Protein AF-A0A821VT35-F1 (afdb_monomer_lite)

Sequence (148 aa):
LKSSPSECWKAWSRCTPGTSWGTGWLWQSCQDRCNCQQAETGKCESVPNTCPEVFEGSTIQQCHCYGTHGLPYNPINGEGVFTVNTFLCGPQARGRVRLSSKDPTSKLIIDPAYLDNDLDVAVLTESCRLCHEIIMKGRGTKDIIVGA

Structure (mmCIF, N/CA/C/O backbone):
data_AF-A0A821VT35-F1
#
_entry.id   AF-A0A821VT35-F1
#
loop_
_atom_site.group_PDB
_atom_site.id
_atom_site.type_symbol
_atom_site.label_atom_id
_atom_site.label_alt_id
_atom_site.label_comp_id
_atom_site.label_asym_id
_atom_site.label_entity_id
_atom_site.label_seq_id
_atom_site.pdbx_PDB_ins_code
_atom_site.Cartn_x
_atom_site.Cartn_y
_atom_site.Cartn_z
_atom_site.occupancy
_atom_site.B_iso_or_equiv
_atom_site.auth_seq_id
_atom_site.auth_comp_id
_atom_site.auth_asym_id
_atom_site.auth_atom_id
_atom_site.pdbx_PDB_model_num
ATOM 1 N N . LEU A 1 1 ? 38.597 -5.364 -8.269 1.00 45.03 1 LEU A N 1
ATOM 2 C CA . LEU A 1 1 ? 38.964 -4.111 -8.971 1.00 45.03 1 LEU A CA 1
ATOM 3 C C . LEU A 1 1 ? 39.787 -3.278 -7.994 1.00 45.03 1 LEU A C 1
ATOM 5 O O . LEU A 1 1 ? 39.269 -2.976 -6.929 1.00 45.03 1 LEU A O 1
ATOM 9 N N . LYS A 1 2 ? 41.074 -3.023 -8.264 1.00 51.41 2 LYS A N 1
ATOM 10 C CA . LYS A 1 2 ? 41.933 -2.242 -7.353 1.00 51.41 2 LYS A CA 1
ATOM 11 C C . LYS A 1 2 ? 41.548 -0.762 -7.466 1.00 51.41 2 LYS A C 1
ATOM 13 O O . LYS A 1 2 ? 41.519 -0.230 -8.572 1.00 51.41 2 LYS A O 1
ATOM 18 N N . SER A 1 3 ? 41.210 -0.124 -6.349 1.00 55.19 3 SER A N 1
ATOM 19 C CA . SER A 1 3 ? 40.945 1.318 -6.286 1.00 55.19 3 SER A CA 1
ATOM 20 C C . SER A 1 3 ? 42.224 2.100 -6.592 1.00 55.19 3 SER A C 1
ATOM 22 O O . SER A 1 3 ? 43.310 1.682 -6.184 1.00 55.19 3 SER A O 1
ATOM 24 N N . SER A 1 4 ? 42.120 3.238 -7.285 1.00 60.69 4 SER A N 1
ATOM 25 C CA . SER A 1 4 ? 43.284 4.100 -7.512 1.00 60.69 4 SER A CA 1
ATOM 26 C C . SER A 1 4 ? 43.854 4.602 -6.171 1.00 60.69 4 SER A C 1
ATOM 28 O O . SER A 1 4 ? 43.101 4.758 -5.201 1.00 60.69 4 SER A O 1
ATOM 30 N N . PRO A 1 5 ? 45.165 4.897 -6.088 1.00 62.28 5 PRO A N 1
ATOM 31 C CA . PRO A 1 5 ? 45.771 5.428 -4.867 1.00 62.28 5 PRO A CA 1
ATOM 32 C C . PRO A 1 5 ? 45.068 6.692 -4.349 1.00 62.28 5 PRO A C 1
ATOM 34 O O . PRO A 1 5 ? 44.897 6.858 -3.146 1.00 62.28 5 PRO A O 1
ATOM 37 N N . SER A 1 6 ? 44.593 7.563 -5.243 1.00 63.78 6 SER A N 1
ATOM 38 C CA . SER A 1 6 ? 43.891 8.795 -4.868 1.00 63.78 6 SER A CA 1
ATOM 39 C C . SER A 1 6 ? 42.506 8.549 -4.260 1.00 63.78 6 SER A C 1
ATOM 41 O O . SER A 1 6 ? 42.128 9.251 -3.324 1.00 63.78 6 SER A O 1
ATOM 43 N N . GLU A 1 7 ? 41.757 7.555 -4.739 1.00 65.81 7 GLU A N 1
ATOM 44 C CA . GLU A 1 7 ? 40.443 7.202 -4.182 1.00 65.81 7 GLU A CA 1
ATOM 45 C C . GLU A 1 7 ? 40.570 6.504 -2.819 1.00 65.81 7 GLU A C 1
ATOM 47 O O . GLU A 1 7 ? 39.783 6.776 -1.911 1.00 65.81 7 GLU A O 1
ATOM 52 N N . CYS A 1 8 ? 41.624 5.703 -2.633 1.00 65.06 8 CYS A N 1
ATOM 53 C CA . CYS A 1 8 ? 41.973 5.105 -1.343 1.00 65.06 8 CYS A CA 1
ATOM 54 C C . CYS A 1 8 ? 42.160 6.163 -0.238 1.00 65.06 8 CYS A C 1
ATOM 56 O O . CYS A 1 8 ? 41.518 6.109 0.815 1.00 65.06 8 CYS A O 1
ATOM 58 N N . TRP A 1 9 ? 42.998 7.174 -0.492 1.00 63.44 9 TRP A N 1
ATOM 59 C CA . TRP A 1 9 ? 43.303 8.218 0.494 1.00 63.44 9 TRP A CA 1
ATOM 60 C C . TRP A 1 9 ? 42.106 9.137 0.789 1.00 63.44 9 TRP A C 1
ATOM 62 O O . TRP A 1 9 ? 41.959 9.629 1.913 1.00 63.44 9 TRP A O 1
ATOM 72 N N . LYS A 1 10 ? 41.200 9.334 -0.179 1.00 65.00 10 LYS A N 1
ATOM 73 C CA . LYS A 1 10 ? 39.936 10.064 0.030 1.00 65.00 10 LYS A CA 1
ATOM 74 C C . LYS A 1 10 ? 38.957 9.304 0.927 1.00 65.00 10 LYS A C 1
ATOM 76 O O . LYS A 1 10 ? 38.253 9.941 1.704 1.00 65.00 10 LYS A O 1
ATOM 81 N N . ALA A 1 11 ? 38.885 7.977 0.823 1.00 63.91 11 ALA A N 1
ATOM 82 C CA . ALA A 1 11 ? 38.015 7.161 1.672 1.00 63.91 11 ALA A CA 1
ATOM 83 C C . ALA A 1 11 ? 38.497 7.170 3.132 1.00 63.91 11 ALA A C 1
ATOM 85 O O . ALA A 1 11 ? 37.727 7.494 4.036 1.00 63.91 11 ALA A O 1
ATOM 86 N N . TRP A 1 12 ? 39.794 6.920 3.330 1.00 64.56 12 TRP A N 1
ATOM 87 C CA . TRP A 1 12 ? 40.415 6.834 4.651 1.00 64.56 12 TRP A CA 1
ATOM 88 C C . TRP A 1 12 ? 40.365 8.157 5.427 1.00 64.56 12 TRP A C 1
ATOM 90 O O . TRP A 1 12 ? 39.978 8.178 6.599 1.00 64.56 12 TRP A O 1
ATOM 100 N N . SER A 1 13 ? 40.688 9.274 4.764 1.00 64.38 13 SER A N 1
ATOM 101 C CA . SER A 1 13 ? 40.753 10.587 5.416 1.00 64.38 13 SER A CA 1
ATOM 102 C C . SER A 1 13 ? 39.409 11.060 5.973 1.00 64.38 13 SER A C 1
ATOM 104 O O . SER A 1 13 ? 39.393 11.736 6.989 1.00 64.38 13 SER A O 1
ATOM 106 N N . ARG A 1 14 ? 38.267 10.696 5.374 1.00 72.62 14 ARG A N 1
ATOM 107 C CA . ARG A 1 14 ? 36.929 11.198 5.766 1.00 72.62 14 ARG A CA 1
ATOM 108 C C . ARG A 1 14 ? 36.327 10.501 6.990 1.00 72.62 14 ARG A C 1
ATOM 110 O O . ARG A 1 14 ? 35.441 11.062 7.632 1.00 72.62 14 ARG A O 1
ATOM 117 N N . CYS A 1 15 ? 36.804 9.298 7.301 1.00 75.62 15 CYS A N 1
ATOM 118 C CA . CYS A 1 15 ? 36.299 8.457 8.389 1.00 75.62 15 CYS A CA 1
ATOM 119 C C . CYS A 1 15 ? 37.219 8.407 9.614 1.00 75.62 15 CYS A C 1
ATOM 121 O O . CYS A 1 15 ? 36.801 7.950 10.672 1.00 75.62 15 CYS A O 1
ATOM 123 N N . THR A 1 16 ? 38.452 8.911 9.504 1.00 71.00 16 THR A N 1
ATOM 124 C CA . THR A 1 16 ? 39.406 8.981 10.619 1.00 71.00 16 THR A CA 1
ATOM 125 C C . THR A 1 16 ? 39.658 10.442 11.018 1.00 71.00 16 THR A C 1
ATOM 127 O O . THR A 1 16 ? 40.476 11.123 10.395 1.00 71.00 16 THR A O 1
ATOM 130 N N . PRO A 1 17 ? 38.998 10.958 12.077 1.00 61.72 17 PRO A N 1
ATOM 131 C CA . PRO A 1 17 ? 39.085 12.372 12.469 1.00 61.72 17 PRO A CA 1
ATOM 132 C C . PRO A 1 17 ? 40.512 12.848 12.770 1.00 61.72 17 PRO A C 1
ATOM 134 O O . PRO A 1 17 ? 40.831 14.017 12.576 1.00 61.72 17 PRO A O 1
ATOM 137 N N . GLY A 1 18 ? 41.399 11.935 13.178 1.00 62.34 18 GLY A N 1
ATOM 138 C CA . GLY A 1 18 ? 42.823 12.189 13.419 1.00 62.34 18 GLY A CA 1
ATOM 139 C C . GLY A 1 18 ? 43.653 12.498 12.168 1.00 62.34 18 GLY A C 1
ATOM 140 O O . GLY A 1 18 ? 44.852 12.696 12.291 1.00 62.34 18 GLY A O 1
ATOM 141 N N . THR A 1 19 ? 43.049 12.545 10.977 1.00 60.47 19 THR A N 1
ATOM 142 C CA . THR A 1 19 ? 43.691 12.963 9.714 1.00 60.47 19 THR A CA 1
ATOM 143 C C . THR A 1 19 ? 43.237 14.355 9.252 1.00 60.47 19 THR A C 1
ATOM 145 O O . THR A 1 19 ? 43.796 14.919 8.308 1.00 60.47 19 THR A O 1
ATOM 148 N N . SER A 1 20 ? 42.265 14.951 9.957 1.00 56.56 20 SER A N 1
ATOM 149 C CA . SER A 1 20 ? 41.736 16.295 9.681 1.00 56.56 20 SER A CA 1
ATOM 150 C C . SER A 1 20 ? 42.797 17.399 9.800 1.00 56.56 20 SER A C 1
ATOM 152 O O . SER A 1 20 ? 42.749 18.388 9.069 1.00 56.56 20 SER A O 1
ATOM 154 N N . TRP A 1 21 ? 43.816 17.211 10.648 1.00 53.75 21 TRP A N 1
ATOM 155 C CA . TRP A 1 21 ? 44.892 18.190 10.855 1.00 53.75 21 TRP A CA 1
ATOM 156 C C . TRP A 1 21 ? 45.752 18.434 9.604 1.00 53.75 21 TRP A C 1
ATOM 158 O O . TRP A 1 21 ? 46.268 19.533 9.435 1.00 53.75 21 TRP A O 1
ATOM 168 N N . GLY A 1 22 ? 45.881 17.446 8.707 1.00 53.97 22 GLY A N 1
ATOM 169 C CA . GLY A 1 22 ? 46.673 17.558 7.473 1.00 53.97 22 GLY A CA 1
ATOM 170 C C . GLY A 1 22 ? 45.928 18.198 6.296 1.00 53.97 22 GLY A C 1
ATOM 171 O O . GLY A 1 22 ? 46.520 18.442 5.250 1.00 53.97 22 GLY A O 1
ATOM 172 N N . THR A 1 23 ? 44.624 18.451 6.443 1.00 54.06 23 THR A N 1
ATOM 173 C CA . THR A 1 23 ? 43.738 18.927 5.361 1.00 54.06 23 THR A CA 1
ATOM 174 C C . THR A 1 23 ? 42.924 20.172 5.735 1.00 54.06 23 THR A C 1
ATOM 176 O O . THR A 1 23 ? 42.316 20.788 4.859 1.00 54.06 23 THR A O 1
ATOM 179 N N . GLY A 1 24 ? 42.973 20.605 7.002 1.00 58.28 24 GLY A N 1
ATOM 180 C CA . GLY A 1 24 ? 42.457 21.895 7.466 1.00 58.28 24 GLY A CA 1
ATOM 181 C C . GLY A 1 24 ? 40.964 22.109 7.185 1.00 58.28 24 GLY A C 1
ATOM 182 O O . GLY A 1 24 ? 40.179 21.166 7.144 1.00 58.28 24 GLY A O 1
ATOM 183 N N . TRP A 1 25 ? 40.575 23.367 6.952 1.00 54.91 25 TRP A N 1
ATOM 184 C CA . TRP A 1 25 ? 39.203 23.791 6.613 1.00 54.91 25 TRP A CA 1
ATOM 185 C C . TRP A 1 25 ? 38.645 23.166 5.319 1.00 54.91 25 TRP A C 1
ATOM 187 O O . TRP A 1 25 ? 37.454 23.276 5.042 1.00 54.91 25 TRP A O 1
ATOM 197 N N . LEU A 1 26 ? 39.493 22.500 4.527 1.00 58.03 26 LEU A N 1
ATOM 198 C CA . LEU A 1 26 ? 39.117 21.771 3.316 1.00 58.03 26 LEU A CA 1
ATOM 199 C C . LEU A 1 26 ? 38.574 20.359 3.622 1.00 58.03 26 LEU A C 1
ATOM 201 O O . LEU A 1 26 ? 38.191 19.617 2.709 1.00 58.03 26 LEU A O 1
ATOM 205 N N . TRP A 1 27 ? 38.586 19.942 4.893 1.00 70.06 27 TRP A N 1
ATOM 206 C CA . TRP A 1 27 ? 38.123 18.627 5.306 1.00 70.06 27 TRP A CA 1
ATOM 207 C C . TRP A 1 27 ? 36.615 18.617 5.616 1.00 70.06 27 TRP A C 1
ATOM 209 O O . TRP A 1 27 ? 36.162 19.259 6.553 1.00 70.06 27 T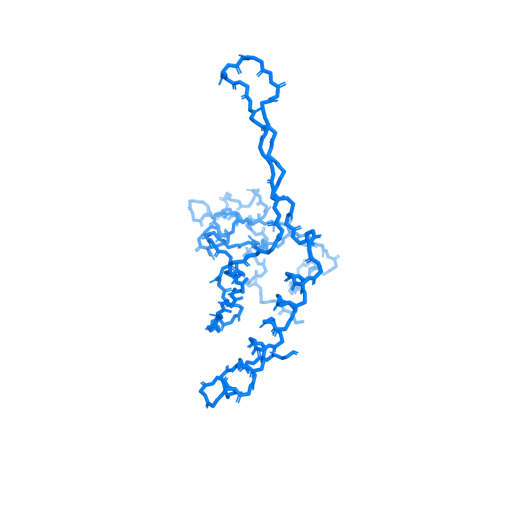RP A O 1
ATOM 219 N N . GLN A 1 28 ? 35.839 17.851 4.845 1.00 73.62 28 GLN A N 1
ATOM 220 C CA . GLN A 1 28 ? 34.435 17.511 5.114 1.00 73.62 28 GLN A CA 1
ATOM 221 C C . GLN A 1 28 ? 34.341 16.182 5.878 1.00 73.62 28 GLN A C 1
ATOM 223 O O . GLN A 1 28 ? 35.119 15.266 5.583 1.00 73.62 28 GLN A O 1
ATOM 228 N N . SER A 1 29 ? 33.385 16.046 6.803 1.00 82.75 29 SER A N 1
ATOM 229 C CA . SER A 1 29 ? 33.087 14.753 7.435 1.00 82.75 29 SER A CA 1
ATOM 230 C C . SER A 1 29 ? 32.387 13.797 6.460 1.00 82.75 29 SER A C 1
ATOM 232 O O . SER A 1 29 ? 31.894 14.212 5.407 1.00 82.75 29 SER A O 1
ATOM 234 N N . CYS A 1 30 ? 32.333 12.501 6.790 1.00 84.00 30 CYS A N 1
ATOM 235 C CA . CYS A 1 30 ? 31.551 11.537 6.008 1.00 84.00 30 CYS A CA 1
ATOM 236 C C . CYS A 1 30 ? 30.078 11.973 5.884 1.00 84.00 30 CYS A C 1
ATOM 238 O O . CYS A 1 30 ? 29.533 11.968 4.783 1.00 84.00 30 CYS A O 1
ATOM 240 N N . GLN A 1 31 ? 29.474 12.446 6.978 1.00 84.06 31 GLN A N 1
ATOM 241 C CA . GLN A 1 31 ? 28.101 12.949 6.971 1.00 84.06 31 GLN A CA 1
ATOM 242 C C . GLN A 1 31 ? 27.961 14.210 6.107 1.00 84.06 31 GLN A C 1
ATOM 244 O O . GLN A 1 31 ? 27.043 14.273 5.301 1.00 84.06 31 GLN A O 1
ATOM 249 N N . ASP A 1 32 ? 28.879 15.177 6.199 1.00 81.25 32 ASP A N 1
ATOM 250 C CA . ASP A 1 32 ? 28.796 16.415 5.403 1.00 81.25 32 ASP A CA 1
ATOM 251 C C . ASP A 1 32 ? 28.926 16.144 3.904 1.00 81.25 32 ASP A C 1
ATOM 253 O O . ASP A 1 32 ? 28.184 16.702 3.098 1.00 81.25 32 ASP A O 1
ATOM 257 N N . ARG A 1 33 ? 29.825 15.229 3.521 1.00 82.38 33 ARG A N 1
ATOM 258 C CA . ARG A 1 33 ? 29.948 14.775 2.133 1.00 82.38 33 ARG A CA 1
ATOM 259 C C . ARG A 1 33 ? 28.649 14.133 1.654 1.00 82.38 33 ARG A C 1
ATOM 261 O O . ARG A 1 33 ? 28.216 14.420 0.541 1.00 82.38 33 ARG A O 1
ATOM 268 N N . CYS A 1 34 ? 28.048 13.264 2.464 1.00 84.12 34 CYS A N 1
ATOM 269 C CA . CYS A 1 34 ? 26.794 12.605 2.112 1.00 84.12 34 CYS A CA 1
ATOM 270 C C . CYS A 1 34 ? 25.634 13.605 2.028 1.00 84.12 34 CYS A C 1
ATOM 272 O O . CYS A 1 34 ? 24.882 13.556 1.060 1.00 84.12 34 CYS A O 1
ATOM 274 N N . ASN A 1 35 ? 25.578 14.595 2.922 1.00 80.88 35 ASN A N 1
ATOM 275 C CA . ASN A 1 35 ? 24.630 15.706 2.842 1.00 80.88 35 ASN A CA 1
ATOM 276 C C . ASN A 1 35 ? 24.796 16.487 1.523 1.00 80.88 35 ASN A C 1
ATOM 278 O O . ASN A 1 35 ? 23.812 16.761 0.837 1.00 80.88 35 ASN A O 1
ATOM 282 N N . CYS A 1 36 ? 26.034 16.798 1.110 1.00 78.62 36 CYS A N 1
ATOM 283 C CA . CYS A 1 36 ? 26.311 17.427 -0.189 1.00 78.62 36 CYS A CA 1
ATOM 284 C C . CYS A 1 36 ? 25.917 16.543 -1.384 1.00 78.62 36 CYS A C 1
ATOM 286 O O . CYS A 1 36 ? 25.563 17.063 -2.439 1.00 78.62 36 CYS A O 1
ATOM 288 N N . GLN A 1 37 ? 25.973 15.220 -1.227 1.00 74.94 37 GLN A N 1
ATOM 289 C CA . GLN A 1 37 ? 25.531 14.237 -2.221 1.00 74.94 37 GLN A CA 1
ATOM 290 C C . GLN A 1 37 ? 24.031 13.914 -2.125 1.00 74.94 37 GLN A C 1
ATOM 292 O O . GLN A 1 37 ? 23.579 12.973 -2.768 1.00 74.94 37 GLN A O 1
ATOM 297 N N . GLN A 1 38 ? 23.262 14.695 -1.356 1.00 74.44 38 GLN A N 1
ATOM 298 C CA . GLN A 1 38 ? 21.818 14.524 -1.157 1.00 74.44 38 GLN A CA 1
ATOM 299 C C . GLN A 1 38 ? 21.421 13.198 -0.488 1.00 74.44 38 GLN A C 1
ATOM 301 O O . GLN A 1 38 ? 20.268 12.775 -0.579 1.00 74.44 38 GLN A O 1
ATOM 306 N N . ALA A 1 39 ? 22.347 12.556 0.218 1.00 78.62 39 ALA A N 1
ATOM 307 C CA . ALA A 1 39 ? 22.068 11.384 1.032 1.00 78.62 39 ALA A CA 1
ATOM 308 C C . ALA A 1 39 ? 21.735 11.769 2.480 1.00 78.62 39 ALA A C 1
ATOM 310 O O . ALA A 1 39 ? 22.254 12.760 2.989 1.00 78.62 39 ALA A O 1
ATOM 311 N N . GLU A 1 40 ? 20.881 10.985 3.144 1.00 75.62 40 GLU A N 1
ATOM 312 C CA . GLU A 1 40 ? 20.398 11.270 4.510 1.00 75.62 40 GLU A CA 1
ATOM 313 C C . GLU A 1 40 ? 21.459 11.031 5.580 1.00 75.62 40 GLU A C 1
ATOM 315 O O . GLU A 1 40 ? 21.539 11.741 6.585 1.00 75.62 40 GLU A O 1
ATOM 320 N N . THR A 1 41 ? 22.280 10.002 5.396 1.00 81.94 41 THR A N 1
ATOM 321 C CA . THR A 1 41 ? 23.312 9.656 6.364 1.00 81.94 41 THR A CA 1
ATOM 322 C C . THR A 1 41 ? 24.557 9.094 5.706 1.00 81.94 41 THR A C 1
ATOM 324 O O . THR A 1 41 ? 24.489 8.355 4.730 1.00 81.94 41 THR A O 1
ATOM 327 N N . GLY A 1 42 ? 25.719 9.461 6.237 1.00 85.56 42 GLY A N 1
ATOM 328 C CA . GLY A 1 42 ? 27.000 8.867 5.890 1.00 85.56 42 GLY A CA 1
ATOM 329 C C . GLY A 1 42 ? 27.496 7.985 7.022 1.00 85.56 42 GLY A C 1
ATOM 330 O O . GLY A 1 42 ? 27.692 8.469 8.136 1.00 85.56 42 GLY A O 1
ATOM 331 N N . LYS A 1 43 ? 27.752 6.705 6.741 1.00 87.44 43 LYS A N 1
ATOM 332 C CA . LYS A 1 43 ? 28.331 5.764 7.703 1.00 87.44 43 LYS A CA 1
ATOM 333 C C . LYS A 1 43 ? 29.705 5.296 7.240 1.00 87.44 43 LYS A C 1
ATOM 335 O O . LYS A 1 43 ? 29.923 4.996 6.071 1.00 87.44 43 LYS A O 1
ATOM 340 N N . CYS A 1 44 ? 30.629 5.213 8.188 1.00 85.62 44 CYS A N 1
ATOM 341 C CA . CYS A 1 44 ? 31.957 4.661 7.968 1.00 85.62 44 CYS A CA 1
ATOM 342 C C . CYS A 1 44 ? 31.943 3.151 8.205 1.00 85.62 44 CYS A C 1
ATOM 344 O O . CYS A 1 44 ? 31.605 2.697 9.299 1.00 85.62 44 CYS A O 1
ATOM 346 N N . GLU A 1 45 ? 32.314 2.381 7.186 1.00 86.25 45 GLU A N 1
ATOM 347 C CA . GLU A 1 45 ? 32.332 0.919 7.233 1.00 86.25 45 GLU A CA 1
ATOM 348 C C . GLU A 1 45 ? 33.732 0.373 6.976 1.00 86.25 45 GLU A C 1
ATOM 350 O O . GLU A 1 45 ? 34.489 0.911 6.168 1.00 86.25 45 GLU A O 1
ATOM 355 N N . SER A 1 46 ? 34.080 -0.695 7.694 1.00 81.31 46 SER A N 1
ATOM 356 C CA . SER A 1 46 ? 35.367 -1.371 7.555 1.00 81.31 46 SER A CA 1
ATOM 357 C C . SER A 1 46 ? 35.348 -2.268 6.322 1.00 81.31 46 SER A C 1
ATOM 359 O O . SER A 1 46 ? 34.749 -3.342 6.341 1.00 81.31 46 SER A O 1
ATOM 361 N N . VAL A 1 47 ? 36.022 -1.838 5.261 1.00 76.75 47 VAL A N 1
ATOM 362 C CA . VAL A 1 47 ? 36.173 -2.594 4.016 1.00 76.75 47 VAL A CA 1
ATOM 363 C C . VAL A 1 47 ? 37.572 -3.215 3.937 1.00 76.75 47 VAL A C 1
ATOM 365 O O . VAL A 1 47 ? 38.535 -2.641 4.464 1.00 76.75 47 VAL A O 1
ATOM 368 N N . PRO A 1 48 ? 37.721 -4.396 3.308 1.00 77.38 48 PRO A N 1
ATOM 369 C CA . PRO A 1 48 ? 39.033 -4.985 3.076 1.00 77.38 48 PRO A CA 1
ATOM 370 C C . PRO A 1 48 ? 39.877 -4.036 2.226 1.00 77.38 48 PRO A C 1
ATOM 372 O O . PRO A 1 48 ? 39.402 -3.467 1.242 1.00 77.38 48 PRO A O 1
ATOM 375 N N . ASN A 1 49 ? 41.132 -3.847 2.617 1.00 70.50 49 ASN A N 1
ATOM 376 C CA . ASN A 1 49 ? 41.992 -2.876 1.973 1.00 70.50 49 ASN A CA 1
ATOM 377 C C . ASN A 1 49 ? 42.360 -3.305 0.544 1.00 70.50 49 ASN A C 1
ATOM 379 O O . ASN A 1 49 ? 43.135 -4.237 0.340 1.00 70.50 49 ASN A O 1
ATOM 383 N N . THR A 1 50 ? 41.836 -2.586 -0.449 1.00 67.56 50 THR A N 1
ATOM 384 C CA . THR A 1 50 ? 42.183 -2.753 -1.869 1.00 67.56 50 THR A CA 1
ATOM 385 C C . THR A 1 50 ? 43.219 -1.743 -2.362 1.00 67.56 50 THR A C 1
ATOM 387 O O . THR A 1 50 ? 43.435 -1.627 -3.572 1.00 67.56 50 THR A O 1
ATOM 390 N N . CYS A 1 51 ? 43.834 -0.976 -1.458 1.00 68.31 51 CYS A N 1
ATOM 391 C CA . CYS A 1 51 ? 44.819 0.031 -1.816 1.00 68.31 51 CYS A CA 1
ATOM 392 C C . CYS A 1 51 ? 46.138 -0.620 -2.256 1.00 68.31 51 CYS A C 1
ATOM 394 O O . CYS A 1 51 ? 46.620 -1.528 -1.575 1.00 68.31 51 CYS A O 1
ATOM 396 N N . PRO A 1 52 ? 46.746 -0.164 -3.365 1.00 64.81 52 PRO A N 1
ATOM 397 C CA . PRO A 1 52 ? 48.002 -0.731 -3.836 1.00 64.81 52 PRO A CA 1
ATOM 398 C C . PRO A 1 52 ? 49.133 -0.556 -2.811 1.00 64.81 52 PRO A C 1
ATOM 400 O O . PRO A 1 52 ? 49.365 0.547 -2.322 1.00 64.81 52 PRO A O 1
ATOM 403 N N . GLU A 1 53 ? 49.829 -1.658 -2.527 1.00 60.34 53 GLU A N 1
ATOM 404 C CA . GLU A 1 53 ? 51.215 -1.746 -2.025 1.00 60.34 53 GLU A CA 1
ATOM 405 C C . GLU A 1 53 ? 51.555 -1.226 -0.619 1.00 60.34 53 GLU A C 1
ATOM 407 O O . GLU A 1 53 ? 52.639 -1.541 -0.138 1.00 60.34 53 GLU A O 1
ATOM 412 N N . VAL A 1 54 ? 50.683 -0.501 0.090 1.00 55.66 54 VAL A N 1
ATOM 413 C CA . VAL A 1 54 ? 51.087 0.103 1.384 1.00 55.66 54 VAL A CA 1
ATOM 414 C C . VAL A 1 54 ? 50.505 -0.600 2.619 1.00 55.66 54 VAL A C 1
ATOM 416 O O . VAL A 1 54 ? 51.069 -0.467 3.697 1.00 55.66 54 VAL A O 1
ATOM 419 N N . PHE A 1 55 ? 49.443 -1.410 2.509 1.00 59.06 55 PHE A N 1
ATOM 420 C CA . PHE A 1 55 ? 48.828 -2.067 3.682 1.00 59.06 55 PHE A CA 1
ATOM 421 C C . PHE A 1 55 ? 48.061 -3.360 3.322 1.00 59.06 55 PHE A C 1
ATOM 423 O O . PHE A 1 55 ? 46.904 -3.538 3.706 1.00 59.06 55 PHE A O 1
ATOM 430 N N . GLU A 1 56 ? 48.655 -4.242 2.519 1.00 56.31 56 GLU A N 1
ATOM 431 C CA . GLU A 1 56 ? 47.984 -5.447 2.005 1.00 56.31 56 GLU A CA 1
ATOM 432 C C . GLU A 1 56 ? 47.528 -6.372 3.158 1.00 56.31 56 GLU A C 1
ATOM 434 O O . GLU A 1 56 ? 48.332 -6.795 3.986 1.00 56.31 56 GLU A O 1
ATOM 439 N N . GLY A 1 57 ? 46.215 -6.624 3.258 1.00 64.12 57 GLY A N 1
ATOM 440 C CA . GLY A 1 57 ? 45.604 -7.431 4.328 1.00 64.12 57 GLY A CA 1
ATOM 441 C C . GLY A 1 57 ? 45.006 -6.660 5.517 1.00 64.12 57 GLY A C 1
ATOM 442 O O . GLY A 1 57 ? 44.476 -7.289 6.430 1.00 64.12 57 GLY A O 1
ATOM 443 N N . SER A 1 58 ? 45.045 -5.324 5.528 1.00 69.12 58 SER A N 1
ATOM 444 C CA . SER A 1 58 ? 44.371 -4.513 6.557 1.00 69.12 58 SER A CA 1
ATOM 445 C C . SER A 1 58 ? 42.898 -4.216 6.218 1.00 69.12 58 SER A C 1
ATOM 447 O O . SER A 1 58 ? 42.434 -4.454 5.102 1.00 69.12 58 SER A O 1
ATOM 449 N N . THR A 1 59 ? 42.136 -3.688 7.181 1.00 74.38 59 THR A N 1
ATOM 450 C CA . THR A 1 59 ? 40.801 -3.106 6.950 1.00 74.38 59 THR A CA 1
ATOM 451 C C . THR A 1 59 ? 40.887 -1.584 6.987 1.00 74.38 59 THR A C 1
ATOM 453 O O . THR A 1 59 ? 41.466 -1.034 7.926 1.00 74.38 59 THR A O 1
ATOM 456 N N . ILE A 1 60 ? 40.282 -0.897 6.017 1.00 74.12 60 ILE A N 1
ATOM 457 C CA . ILE A 1 60 ? 40.175 0.571 5.997 1.00 74.12 60 ILE A CA 1
ATOM 458 C C . ILE A 1 60 ? 38.729 1.000 6.228 1.00 74.12 60 ILE A C 1
ATOM 460 O O . ILE A 1 60 ? 37.806 0.256 5.913 1.00 74.12 60 ILE A O 1
ATOM 464 N N . GLN A 1 61 ? 38.518 2.208 6.751 1.00 80.06 61 GLN A N 1
ATOM 465 C CA . GLN A 1 61 ? 37.174 2.774 6.834 1.00 80.06 61 GLN A CA 1
ATOM 466 C C . GLN A 1 61 ? 36.839 3.556 5.567 1.00 80.06 61 GLN A C 1
ATOM 468 O O . GLN A 1 61 ? 37.530 4.517 5.227 1.00 80.06 61 GLN A O 1
ATOM 473 N N . GLN A 1 62 ? 35.770 3.148 4.891 1.00 79.81 62 GLN A N 1
ATOM 474 C CA . GLN A 1 62 ? 35.214 3.827 3.730 1.00 79.81 62 GLN A CA 1
ATOM 475 C C . GLN A 1 62 ? 33.871 4.463 4.093 1.00 79.81 62 GLN A C 1
ATOM 477 O O . GLN A 1 62 ? 33.048 3.867 4.783 1.00 79.81 62 GLN A O 1
ATOM 482 N N . CYS A 1 63 ? 33.661 5.698 3.638 1.00 81.31 63 CYS A N 1
ATOM 483 C CA . CYS A 1 63 ? 32.397 6.406 3.810 1.00 81.31 63 CYS A CA 1
ATOM 484 C C . CYS A 1 63 ? 31.373 5.910 2.780 1.00 81.31 63 CYS A C 1
ATOM 486 O O . CYS A 1 63 ? 31.604 6.048 1.576 1.00 81.31 63 CYS A O 1
ATOM 488 N N . HIS A 1 64 ? 30.253 5.379 3.262 1.00 85.31 64 HIS A N 1
ATOM 489 C CA . HIS A 1 64 ? 29.095 4.980 2.471 1.00 85.31 64 HIS A CA 1
ATOM 490 C C . HIS A 1 64 ? 27.905 5.875 2.814 1.00 85.31 64 HIS A C 1
ATOM 492 O O . HIS A 1 64 ? 27.578 6.070 3.984 1.00 85.31 64 HIS A O 1
ATOM 498 N N . CYS A 1 65 ? 27.277 6.434 1.784 1.00 83.81 65 CYS A N 1
ATOM 499 C CA . CYS A 1 65 ? 26.104 7.284 1.924 1.00 83.81 65 CYS A CA 1
ATOM 500 C C . CYS A 1 65 ? 24.824 6.455 1.763 1.00 83.81 65 CYS A C 1
ATOM 502 O O . CYS A 1 65 ? 24.732 5.628 0.856 1.00 83.81 65 CYS A O 1
ATOM 504 N N . TYR A 1 66 ? 23.844 6.699 2.627 1.00 80.75 66 TYR A N 1
ATOM 505 C CA . TYR A 1 66 ? 22.574 5.987 2.713 1.00 80.75 66 TYR A CA 1
ATOM 506 C C . TYR A 1 66 ? 21.404 6.969 2.809 1.00 80.75 66 TYR A C 1
ATOM 508 O O . TYR A 1 66 ? 21.530 8.048 3.391 1.00 80.75 66 TYR A O 1
ATOM 516 N N . GLY A 1 67 ? 20.254 6.562 2.270 1.00 70.56 67 GLY A N 1
ATOM 517 C CA . GLY A 1 67 ? 19.041 7.383 2.209 1.00 70.56 67 GLY A CA 1
ATOM 518 C C . GLY A 1 67 ? 19.141 8.529 1.197 1.00 70.56 67 GLY A C 1
ATOM 519 O O . GLY A 1 67 ? 20.213 8.812 0.671 1.00 70.56 67 GLY A O 1
ATOM 520 N N . THR A 1 68 ? 18.019 9.189 0.921 1.00 61.78 68 THR A N 1
ATOM 521 C CA . THR A 1 68 ? 17.923 10.374 0.051 1.00 61.78 68 THR A CA 1
ATOM 522 C C . THR A 1 68 ? 17.141 11.462 0.775 1.00 61.78 68 THR A C 1
ATOM 524 O O . THR A 1 68 ? 15.994 11.228 1.149 1.00 61.78 68 THR A O 1
ATOM 527 N N . HIS A 1 69 ? 17.740 12.635 0.997 1.00 54.50 69 HIS A N 1
ATOM 528 C CA . HIS A 1 69 ? 17.073 13.723 1.716 1.00 54.50 69 HIS A CA 1
ATOM 529 C C . HIS A 1 69 ? 15.908 14.288 0.881 1.00 54.50 69 HIS A C 1
ATOM 531 O O . HIS A 1 69 ? 16.120 15.056 -0.055 1.00 54.50 69 HIS A O 1
ATOM 537 N N . GLY A 1 70 ? 14.676 13.935 1.264 1.00 51.66 70 GLY A N 1
ATOM 538 C CA . GLY A 1 70 ? 13.428 14.398 0.645 1.00 51.66 70 GLY A CA 1
ATOM 539 C C . GLY A 1 70 ? 12.768 13.301 -0.187 1.00 51.66 70 GLY A C 1
ATOM 540 O O . GLY A 1 70 ? 13.420 12.757 -1.061 1.00 51.66 70 GLY A O 1
ATOM 541 N N . LEU A 1 71 ? 11.504 12.988 0.153 1.00 49.28 71 LEU A N 1
ATOM 542 C CA . LEU A 1 71 ? 10.546 12.038 -0.453 1.00 49.28 71 LEU A CA 1
ATOM 543 C C . LEU A 1 71 ? 11.149 10.909 -1.328 1.00 49.28 71 LEU A C 1
ATOM 545 O O . LEU A 1 71 ? 11.756 11.210 -2.349 1.00 49.28 71 LEU A O 1
ATOM 549 N N . PRO A 1 72 ? 10.889 9.617 -1.025 1.00 49.28 72 PRO A N 1
ATOM 550 C CA . PRO A 1 72 ? 11.565 8.447 -1.605 1.00 49.28 72 PRO A CA 1
ATOM 551 C C . PRO A 1 72 ? 11.106 8.150 -3.040 1.00 49.28 72 PRO A C 1
ATOM 553 O O . PRO A 1 72 ? 10.596 7.080 -3.358 1.00 49.28 72 PRO A O 1
ATOM 556 N N . TYR A 1 73 ? 11.249 9.127 -3.917 1.00 53.66 73 TYR A N 1
ATOM 557 C CA . TYR A 1 73 ? 10.891 9.041 -5.310 1.00 53.66 73 TYR A CA 1
ATOM 558 C C . TYR A 1 73 ? 11.990 9.662 -6.157 1.00 53.66 73 TYR A C 1
ATOM 560 O O . TYR A 1 73 ? 11.760 10.510 -7.014 1.00 53.66 73 TYR A O 1
ATOM 568 N N . ASN A 1 74 ? 13.225 9.249 -5.886 1.00 50.12 74 ASN A N 1
ATOM 569 C CA . ASN A 1 74 ? 14.209 9.241 -6.943 1.00 50.12 74 ASN A CA 1
ATOM 570 C C . ASN A 1 74 ? 14.133 7.846 -7.563 1.00 50.12 74 ASN A C 1
ATOM 572 O O . ASN A 1 74 ? 14.563 6.882 -6.923 1.00 50.12 74 ASN A O 1
ATOM 576 N N . PRO A 1 75 ? 13.495 7.692 -8.728 1.00 55.75 75 PRO A N 1
ATOM 577 C CA . PRO A 1 75 ? 13.509 6.413 -9.400 1.00 55.75 75 PRO A CA 1
ATOM 578 C C . PRO A 1 75 ? 14.951 5.975 -9.609 1.00 55.75 75 PRO A C 1
ATOM 580 O O . PRO A 1 75 ? 15.794 6.748 -10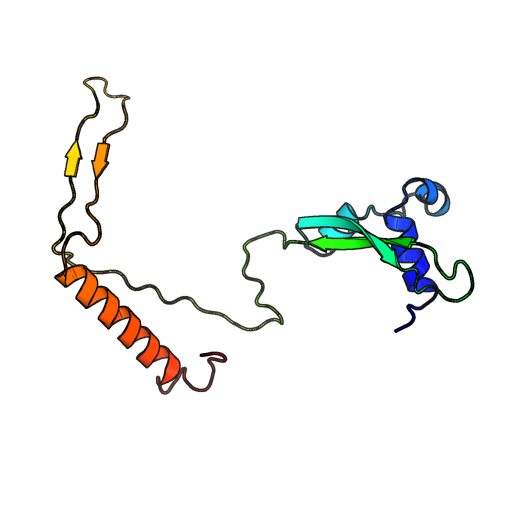.070 1.00 55.75 75 PRO A O 1
ATOM 583 N N . ILE A 1 76 ? 15.239 4.736 -9.229 1.00 53.19 76 ILE A N 1
ATOM 584 C CA . ILE A 1 76 ? 16.547 4.127 -9.435 1.00 53.19 76 ILE A CA 1
ATOM 585 C C . ILE A 1 76 ? 16.861 4.289 -10.931 1.00 53.19 76 ILE A C 1
ATOM 587 O O . ILE A 1 76 ? 16.113 3.805 -11.770 1.00 53.19 76 ILE A O 1
ATOM 591 N N . ASN A 1 77 ? 17.924 5.028 -11.258 1.00 54.41 77 ASN A N 1
ATOM 592 C CA . ASN A 1 77 ? 18.371 5.337 -12.627 1.00 54.41 77 ASN A CA 1
ATOM 593 C C . ASN A 1 77 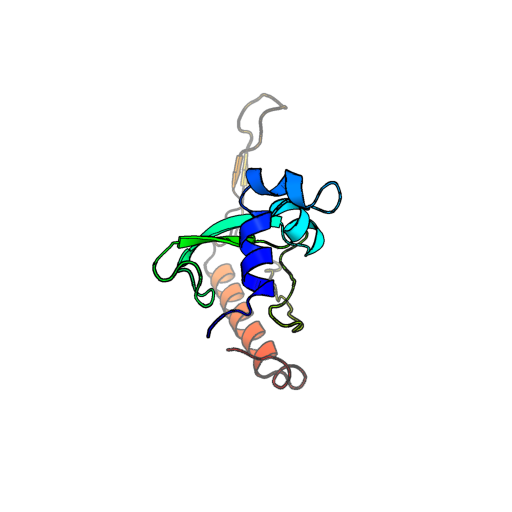? 17.583 6.403 -13.424 1.00 54.41 77 ASN A C 1
ATOM 595 O O . ASN A 1 77 ? 17.792 6.516 -14.630 1.00 54.41 77 ASN A O 1
ATOM 599 N N . GLY A 1 78 ? 16.744 7.235 -12.795 1.00 60.09 78 GLY A N 1
ATOM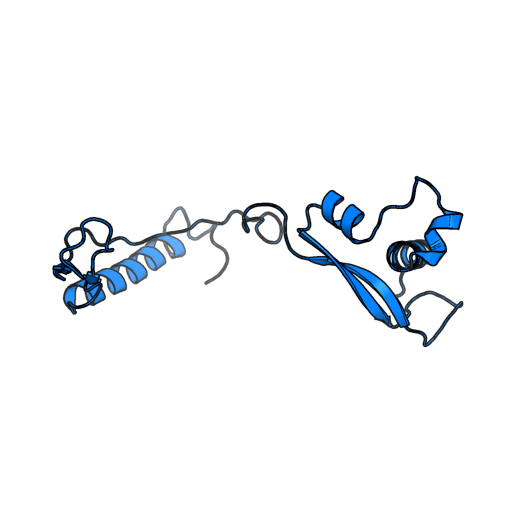 600 C CA . GLY A 1 78 ? 16.074 8.352 -13.486 1.00 60.09 78 GLY A CA 1
ATOM 601 C C . GLY A 1 78 ? 14.828 7.964 -14.298 1.00 60.09 78 GLY A C 1
ATOM 602 O O . GLY A 1 78 ? 14.410 8.714 -15.178 1.00 60.09 78 GLY A O 1
ATOM 603 N N . GLU A 1 79 ? 14.232 6.806 -14.016 1.00 67.88 79 GLU A N 1
ATOM 604 C CA . GLU A 1 79 ? 13.047 6.283 -14.714 1.00 67.88 79 GLU A CA 1
ATOM 605 C C . GLU A 1 79 ? 11.726 6.879 -14.189 1.00 67.88 79 GLU A C 1
ATOM 607 O O . GLU A 1 79 ? 11.470 6.899 -13.002 1.00 67.88 79 GLU A O 1
ATOM 612 N N . GLY A 1 80 ? 10.798 7.340 -15.025 1.00 73.94 80 GLY A N 1
ATOM 613 C CA . GLY A 1 80 ? 9.494 7.787 -14.504 1.00 73.94 80 GLY A CA 1
ATOM 614 C C . GLY A 1 80 ? 8.704 6.631 -13.872 1.00 73.94 80 GLY A C 1
ATOM 615 O O . GLY A 1 80 ? 8.540 5.595 -14.508 1.00 73.94 80 GLY A O 1
ATOM 616 N N . VAL A 1 81 ? 8.162 6.806 -12.663 1.00 79.19 81 VAL A N 1
ATOM 617 C CA . VAL A 1 81 ? 7.181 5.860 -12.091 1.00 79.19 81 VAL A CA 1
ATOM 618 C C . VAL A 1 81 ? 5.795 6.516 -12.025 1.00 79.19 81 VAL A C 1
ATOM 620 O O . VAL A 1 81 ? 5.658 7.733 -12.213 1.00 79.19 81 VAL A O 1
ATOM 623 N N . PHE A 1 82 ? 4.750 5.736 -11.783 1.00 83.56 82 PHE A N 1
ATOM 624 C CA . PHE A 1 82 ? 3.403 6.244 -11.545 1.00 83.56 82 PHE A CA 1
ATOM 625 C C . PHE A 1 82 ? 2.674 5.308 -10.576 1.00 83.56 82 PHE A C 1
ATOM 627 O O . PHE A 1 82 ? 2.990 4.122 -10.494 1.00 83.56 82 PHE A O 1
ATOM 634 N N . THR A 1 83 ? 1.689 5.836 -9.851 1.00 86.25 83 THR A N 1
ATOM 635 C CA . THR A 1 83 ? 0.895 5.067 -8.885 1.00 86.25 83 THR A CA 1
ATOM 636 C C . THR A 1 83 ? -0.554 5.030 -9.335 1.00 86.25 83 THR A C 1
ATOM 638 O O . THR A 1 83 ? -1.138 6.066 -9.652 1.00 86.25 83 THR A O 1
ATOM 641 N N . VAL A 1 84 ? -1.154 3.843 -9.310 1.00 88.44 84 VAL A N 1
ATOM 642 C CA . VAL A 1 84 ? -2.590 3.662 -9.531 1.00 88.44 84 VAL A CA 1
ATOM 643 C C . VAL A 1 84 ? -3.240 3.281 -8.212 1.00 88.44 84 VAL A C 1
ATOM 645 O O . VAL A 1 84 ? -2.781 2.368 -7.532 1.00 88.44 84 VAL A O 1
ATOM 648 N N . ASN A 1 85 ? -4.297 4.003 -7.844 1.00 91.75 85 ASN A N 1
ATOM 649 C CA . ASN A 1 85 ? -5.064 3.756 -6.632 1.00 91.75 85 ASN A CA 1
ATOM 650 C C . ASN A 1 85 ? -6.515 3.436 -7.000 1.00 91.75 85 ASN A C 1
ATOM 652 O O . ASN A 1 85 ? -7.139 4.165 -7.772 1.00 91.75 85 ASN A O 1
ATOM 656 N N . THR A 1 86 ? -7.050 2.361 -6.433 1.00 93.00 86 THR A N 1
ATOM 657 C CA . THR A 1 86 ? -8.449 1.960 -6.577 1.00 93.00 86 THR A CA 1
ATOM 658 C C . THR A 1 86 ? -9.218 2.369 -5.328 1.00 93.00 86 THR A C 1
ATOM 660 O O . THR A 1 86 ? -8.931 1.885 -4.235 1.00 93.00 86 THR A O 1
ATOM 663 N N . PHE A 1 87 ? -10.221 3.230 -5.485 1.00 93.38 87 PHE A N 1
ATOM 664 C CA . PHE A 1 87 ? -11.122 3.619 -4.402 1.00 93.38 87 PHE A CA 1
ATOM 665 C C . PHE A 1 87 ? -12.554 3.187 -4.722 1.00 93.38 87 PHE A C 1
ATOM 667 O O . PHE A 1 87 ? -13.051 3.434 -5.822 1.00 93.38 87 PHE A O 1
ATOM 674 N N . LEU A 1 88 ? -13.219 2.551 -3.755 1.00 94.38 88 LEU A N 1
ATOM 675 C CA . LEU A 1 88 ? -14.577 2.040 -3.913 1.00 94.38 88 LEU A CA 1
ATOM 676 C C . LEU A 1 88 ? -15.614 3.136 -3.642 1.00 94.38 88 LEU A C 1
ATOM 678 O O . LEU A 1 88 ? -15.798 3.577 -2.507 1.00 94.38 88 LEU A O 1
ATOM 682 N N . CYS A 1 89 ? -16.336 3.542 -4.684 1.00 93.50 89 CYS A N 1
ATOM 683 C CA . CYS A 1 89 ? -17.483 4.437 -4.560 1.00 93.50 89 CYS A CA 1
ATOM 684 C C . CYS A 1 89 ? -18.743 3.636 -4.206 1.00 93.50 89 CYS A C 1
ATOM 686 O O . CYS A 1 89 ? -19.142 2.745 -4.949 1.00 93.50 89 CYS A O 1
ATOM 688 N N . GLY A 1 90 ? -19.394 3.985 -3.094 1.00 94.00 90 GLY A N 1
ATOM 689 C CA . GLY A 1 90 ? -20.606 3.303 -2.628 1.00 94.00 90 GLY A CA 1
ATOM 690 C C . GLY A 1 90 ? -20.356 1.927 -1.994 1.00 94.00 90 GLY A C 1
ATOM 691 O O . GLY A 1 90 ? -21.024 0.972 -2.396 1.00 94.00 90 GLY A O 1
ATOM 692 N N . PRO A 1 91 ? -19.439 1.810 -1.008 1.00 95.88 91 PRO A N 1
ATOM 693 C CA . PRO A 1 91 ? -19.237 0.555 -0.289 1.00 95.88 91 PRO A CA 1
ATOM 694 C C . PRO A 1 91 ? -20.541 0.109 0.379 1.00 95.88 91 PRO A C 1
ATOM 696 O O . PRO A 1 91 ? -21.361 0.943 0.780 1.00 95.88 91 PRO A O 1
ATOM 699 N N . GLN A 1 92 ? -20.743 -1.195 0.518 1.00 96.12 92 GLN A N 1
ATOM 700 C CA . GLN A 1 92 ? -21.861 -1.779 1.256 1.00 96.12 92 GLN A CA 1
ATOM 701 C C . GLN A 1 92 ? -21.552 -1.943 2.744 1.00 96.12 92 GLN A C 1
ATOM 703 O O . GLN A 1 92 ? -22.472 -1.897 3.561 1.00 96.12 92 GLN A O 1
ATOM 708 N N . ALA A 1 93 ? -20.276 -2.051 3.115 1.00 96.56 93 ALA A N 1
ATOM 709 C CA . ALA A 1 93 ? -19.840 -2.052 4.502 1.00 96.56 93 ALA A CA 1
ATOM 710 C C . ALA A 1 93 ? -20.273 -0.769 5.241 1.00 96.56 93 ALA A C 1
ATOM 712 O O . ALA A 1 93 ? -20.376 0.323 4.663 1.00 96.56 93 A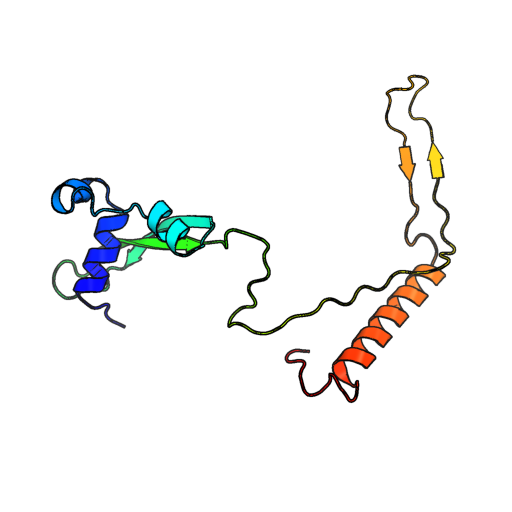LA A O 1
ATOM 713 N N . ARG A 1 94 ? -20.580 -0.892 6.537 1.00 96.12 94 ARG A N 1
ATOM 714 C CA . ARG A 1 94 ? -21.077 0.211 7.374 1.00 96.12 94 ARG A CA 1
ATOM 715 C C . ARG A 1 94 ? -20.332 0.250 8.701 1.00 96.12 94 ARG A C 1
ATOM 717 O O . ARG A 1 94 ? -20.570 -0.575 9.575 1.00 96.12 94 ARG A O 1
ATOM 724 N N . GLY A 1 95 ? -19.489 1.265 8.858 1.00 95.75 95 GLY A N 1
ATOM 725 C CA . GLY A 1 95 ? -18.802 1.543 10.113 1.00 95.75 95 GLY A CA 1
ATOM 726 C C . GLY A 1 95 ? -19.693 2.179 11.182 1.00 95.75 95 GLY A C 1
ATOM 727 O O . GLY A 1 95 ? -20.842 2.569 10.950 1.00 95.75 95 GLY A O 1
ATOM 728 N N . ARG A 1 96 ? -19.129 2.328 12.379 1.00 97.50 96 ARG A N 1
ATOM 729 C CA . ARG A 1 96 ? -19.758 2.971 13.530 1.00 97.50 96 ARG A CA 1
ATOM 730 C C . ARG A 1 96 ? -18.768 3.873 14.258 1.00 97.50 96 ARG A C 1
ATOM 732 O O . ARG A 1 96 ? -17.588 3.571 14.393 1.00 97.50 96 ARG A O 1
ATOM 739 N N . VAL A 1 97 ? -19.294 4.963 14.806 1.00 97.38 97 VAL A N 1
ATOM 740 C CA . VAL A 1 97 ? -18.565 5.850 15.714 1.00 97.38 97 VAL A CA 1
ATOM 741 C C . VAL A 1 97 ? -19.298 5.883 17.050 1.00 97.38 97 VAL A C 1
ATOM 743 O O . VAL A 1 97 ? -20.525 5.991 17.085 1.00 97.38 97 VAL A O 1
ATOM 746 N N . ARG A 1 98 ? -18.568 5.744 18.159 1.00 96.75 98 ARG A N 1
ATOM 747 C CA . ARG A 1 98 ? -19.124 5.756 19.521 1.00 96.75 98 ARG A CA 1
ATOM 748 C C . ARG A 1 98 ? -18.325 6.693 20.416 1.00 96.75 98 ARG A C 1
ATOM 750 O O . ARG A 1 98 ? -17.111 6.821 20.269 1.00 96.75 98 ARG A O 1
ATOM 757 N N . LEU A 1 99 ? -19.005 7.306 21.381 1.00 97.00 99 LEU A N 1
ATOM 758 C CA . LEU A 1 99 ? -18.332 7.982 22.488 1.00 97.00 99 LEU A CA 1
ATOM 759 C C . LEU A 1 99 ? -17.560 6.943 23.310 1.00 97.00 99 LEU A C 1
ATOM 761 O O . LEU A 1 99 ? -18.099 5.876 23.611 1.00 97.00 99 LEU A O 1
ATOM 765 N N . SER A 1 100 ? -16.320 7.256 23.680 1.00 94.94 100 SER A N 1
ATOM 766 C CA . SER A 1 100 ? -15.551 6.444 24.632 1.00 94.94 100 SER A CA 1
ATOM 767 C C . SER A 1 100 ? -15.907 6.780 26.083 1.00 94.94 100 SER A C 1
ATOM 769 O O . SER A 1 100 ? -15.864 5.913 26.951 1.00 94.94 100 SER A O 1
ATOM 771 N N . SER A 1 101 ? -16.285 8.034 26.342 1.00 95.62 101 SER A N 1
ATOM 772 C CA . SER A 1 101 ? -16.620 8.569 27.660 1.00 95.62 101 SER A CA 1
ATOM 773 C C . SER A 1 101 ? -17.604 9.742 27.536 1.00 95.62 101 SER A C 1
ATOM 775 O O . SER A 1 101 ? -17.978 10.153 26.439 1.00 95.62 101 SER A O 1
ATOM 777 N N . LYS A 1 102 ? -18.040 10.284 28.678 1.00 95.75 102 LYS A N 1
ATOM 778 C CA . LYS A 1 102 ? -18.839 11.519 28.769 1.00 95.75 102 LYS A CA 1
ATOM 779 C C . LYS A 1 102 ? -17.992 12.793 28.634 1.00 95.75 102 LYS A C 1
ATOM 781 O O . LYS A 1 102 ? -18.552 13.872 28.481 1.00 95.75 102 LYS A O 1
ATOM 786 N N . ASP A 1 103 ? -16.670 12.676 28.736 1.00 96.56 103 ASP A N 1
ATOM 787 C CA . ASP A 1 103 ? -15.735 13.794 28.600 1.00 96.56 103 ASP A CA 1
ATOM 788 C C . ASP A 1 103 ? -15.641 14.248 27.127 1.00 96.56 103 ASP A C 1
ATOM 790 O O . ASP A 1 103 ? -15.278 13.433 26.274 1.00 96.56 103 ASP A O 1
ATOM 794 N N . PRO A 1 104 ? -15.925 15.523 26.799 1.00 94.75 104 PRO A N 1
ATOM 795 C CA . PRO A 1 104 ? -15.878 16.027 25.425 1.00 94.75 104 PRO A CA 1
ATOM 796 C C . PRO A 1 104 ? -14.469 16.048 24.813 1.00 94.75 104 PRO A C 1
ATOM 798 O O . PRO A 1 104 ? -14.345 16.148 23.595 1.00 94.75 104 PRO A O 1
ATOM 801 N N . THR A 1 105 ? -13.411 15.962 25.626 1.00 96.31 105 THR A N 1
ATOM 802 C CA . THR A 1 105 ? -12.021 15.890 25.145 1.00 96.31 105 THR A CA 1
ATOM 803 C C . THR A 1 105 ? -11.573 14.458 24.850 1.00 96.31 105 THR A C 1
ATOM 805 O O . THR A 1 105 ? -10.544 14.237 24.203 1.00 96.31 105 THR A O 1
ATOM 808 N N . SER A 1 106 ? -12.356 13.471 25.297 1.00 96.50 106 SER A N 1
ATOM 809 C CA . SER A 1 106 ? -12.061 12.067 25.053 1.00 96.50 106 SER A CA 1
ATOM 810 C C . SER A 1 106 ? -12.236 11.720 23.574 1.00 96.50 106 SER A C 1
ATOM 812 O O . SER A 1 106 ? -13.188 12.130 22.908 1.00 96.50 106 SER A O 1
ATOM 814 N N . LYS A 1 107 ? -11.289 10.949 23.032 1.00 97.00 107 LYS A N 1
ATOM 815 C CA . LYS A 1 107 ? -11.334 10.516 21.632 1.00 97.00 107 LYS A CA 1
ATOM 816 C C . LYS A 1 107 ? -12.495 9.552 21.408 1.00 97.00 107 LYS A C 1
ATOM 818 O O . LYS A 1 107 ? -12.804 8.725 22.265 1.00 97.00 107 LYS A O 1
ATOM 823 N N . LEU A 1 108 ? -13.103 9.626 20.230 1.00 96.69 108 LEU A N 1
ATOM 824 C CA . LEU A 1 108 ? -14.143 8.690 19.814 1.00 96.69 108 LEU A CA 1
ATOM 825 C C . LEU A 1 108 ? -13.548 7.315 19.508 1.00 96.69 108 LEU A C 1
ATOM 827 O O . LEU A 1 108 ? -12.410 7.199 19.054 1.00 96.69 108 LEU A O 1
ATOM 831 N N . ILE A 1 109 ? -14.357 6.280 19.707 1.00 97.00 109 ILE A N 1
ATOM 832 C CA . ILE A 1 109 ? -14.078 4.945 19.186 1.00 97.00 109 ILE A CA 1
ATOM 833 C C . ILE A 1 109 ? -14.615 4.926 17.757 1.00 97.00 109 ILE A C 1
ATOM 835 O O . ILE A 1 109 ? -15.825 5.047 17.549 1.00 97.00 109 ILE A O 1
ATOM 839 N N . ILE A 1 110 ? -13.711 4.822 16.786 1.00 97.75 110 ILE A N 1
ATOM 840 C CA . ILE A 1 110 ? -14.027 4.803 15.358 1.00 97.75 110 ILE A CA 1
ATOM 841 C C . ILE A 1 110 ? -13.747 3.395 14.851 1.00 97.75 110 ILE A C 1
ATOM 843 O O . ILE A 1 110 ? -12.603 2.949 14.878 1.00 97.75 110 ILE A O 1
ATOM 847 N N . ASP A 1 111 ? -14.791 2.724 14.383 1.00 96.81 111 ASP A N 1
ATOM 848 C CA . ASP A 1 111 ? -14.705 1.435 13.710 1.00 96.81 111 ASP A CA 1
ATOM 849 C C . ASP A 1 111 ? -15.252 1.593 12.286 1.00 96.81 111 ASP A C 1
ATOM 851 O O . ASP A 1 111 ? -16.469 1.634 12.095 1.00 96.81 111 ASP A O 1
ATOM 855 N N . PRO A 1 112 ? -14.387 1.761 11.274 1.00 95.75 112 PRO A N 1
ATOM 856 C CA . PRO A 1 112 ? -14.834 1.946 9.899 1.00 95.75 112 PRO A CA 1
ATOM 857 C C . PRO A 1 112 ? -15.480 0.702 9.277 1.00 95.75 112 PRO A C 1
ATOM 859 O O . PRO A 1 112 ? -16.165 0.854 8.267 1.00 95.75 112 PRO A O 1
ATOM 862 N N . ALA A 1 113 ? -15.258 -0.493 9.843 1.00 95.75 113 ALA A N 1
ATOM 863 C CA . ALA A 1 113 ? -15.663 -1.776 9.263 1.00 95.75 113 ALA A CA 1
ATOM 864 C C . ALA A 1 113 ? -15.273 -1.920 7.774 1.00 95.75 113 ALA A C 1
ATOM 866 O O . ALA A 1 113 ? -16.054 -2.394 6.952 1.00 95.75 113 ALA A O 1
ATOM 867 N N . TYR A 1 114 ? -14.079 -1.452 7.385 1.00 95.44 114 TYR A N 1
ATOM 868 C CA . TYR A 1 114 ? -13.637 -1.571 5.994 1.00 95.44 114 TYR A CA 1
ATOM 869 C C . TYR A 1 114 ? -13.542 -3.039 5.587 1.00 95.44 114 TYR A C 1
ATOM 871 O O . TYR A 1 114 ? -12.963 -3.840 6.314 1.00 95.44 114 TYR A O 1
ATOM 879 N N . LEU A 1 115 ? -14.056 -3.349 4.393 1.00 94.88 115 LEU A N 1
ATOM 880 C CA . LEU A 1 115 ? -14.018 -4.689 3.798 1.00 94.88 115 LEU A CA 1
ATOM 881 C C . LEU A 1 115 ? -14.808 -5.758 4.575 1.00 94.88 115 LEU A C 1
ATOM 883 O O . LEU A 1 115 ? -14.627 -6.942 4.325 1.00 94.88 115 LEU A O 1
ATOM 887 N N . ASP A 1 116 ? -15.717 -5.351 5.465 1.00 96.44 116 ASP A N 1
ATOM 888 C CA . ASP A 1 116 ? -16.608 -6.257 6.211 1.00 96.44 116 ASP A CA 1
ATOM 889 C C . ASP A 1 116 ? -17.708 -6.888 5.328 1.00 96.44 116 ASP A C 1
ATOM 891 O O . ASP A 1 116 ? -18.425 -7.792 5.745 1.00 96.44 116 ASP A O 1
ATOM 895 N N . ASN A 1 117 ? -17.859 -6.413 4.087 1.00 96.69 117 ASN A N 1
ATOM 896 C CA . ASN A 1 117 ? -18.788 -6.964 3.108 1.00 96.69 117 ASN A CA 1
ATOM 897 C C . ASN A 1 117 ? -18.026 -7.622 1.949 1.00 96.69 117 ASN A C 1
ATOM 899 O O . ASN A 1 117 ? -17.243 -6.961 1.263 1.00 96.69 117 ASN A O 1
ATOM 903 N N . ASP A 1 118 ? -18.326 -8.891 1.677 1.00 97.31 118 ASP A N 1
ATOM 904 C CA . ASP A 1 118 ? -17.677 -9.673 0.617 1.00 97.31 118 ASP A CA 1
ATOM 905 C C . ASP A 1 118 ? -17.824 -9.049 -0.782 1.00 97.31 118 ASP A C 1
ATOM 907 O O . ASP A 1 118 ? -16.929 -9.183 -1.620 1.00 97.31 118 ASP A O 1
ATOM 911 N N . LEU A 1 119 ? -18.920 -8.327 -1.049 1.00 96.88 119 LEU A N 1
ATOM 912 C CA . LEU A 1 119 ? -19.115 -7.634 -2.324 1.00 96.88 119 LEU A CA 1
ATOM 913 C C . LEU A 1 119 ? -18.094 -6.508 -2.511 1.00 96.88 119 LEU A C 1
ATOM 915 O O . LEU A 1 119 ? -17.560 -6.345 -3.607 1.00 96.88 119 LEU A O 1
ATOM 919 N N . ASP A 1 120 ? -17.791 -5.757 -1.452 1.00 97.12 120 ASP A N 1
ATOM 920 C CA . ASP A 1 120 ? -16.812 -4.669 -1.509 1.00 97.12 120 ASP A CA 1
ATOM 921 C C . ASP A 1 120 ? -15.407 -5.221 -1.798 1.00 97.12 120 ASP A C 1
ATOM 923 O O . ASP A 1 120 ? -14.662 -4.653 -2.601 1.00 97.12 120 ASP A O 1
ATOM 927 N N . VAL A 1 121 ? -15.072 -6.372 -1.202 1.00 96.62 121 VAL A N 1
ATOM 928 C CA . VAL A 1 121 ? -13.815 -7.094 -1.451 1.00 96.62 121 VAL A CA 1
ATOM 929 C C . VAL A 1 121 ? -13.735 -7.585 -2.896 1.00 96.62 121 VAL A C 1
ATOM 931 O O . VAL A 1 121 ? -12.710 -7.398 -3.560 1.00 96.62 121 VAL A O 1
ATOM 934 N N . ALA A 1 122 ? -14.813 -8.188 -3.403 1.00 96.88 122 ALA A N 1
ATOM 935 C CA . ALA A 1 122 ? -14.876 -8.693 -4.770 1.00 96.88 122 ALA A CA 1
ATOM 936 C C . ALA A 1 122 ? -14.722 -7.564 -5.801 1.00 96.88 122 ALA A C 1
ATOM 938 O O . ALA A 1 122 ? -13.91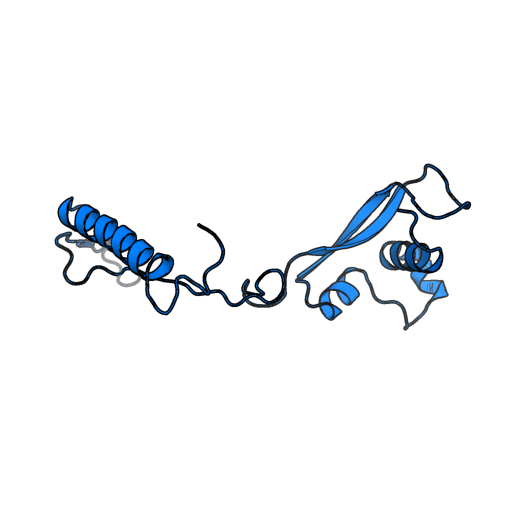8 -7.678 -6.727 1.00 96.88 122 ALA A O 1
ATOM 939 N N . VAL A 1 123 ? -15.425 -6.440 -5.613 1.00 97.00 123 VAL A N 1
ATOM 940 C CA . VAL A 1 123 ? -15.337 -5.280 -6.515 1.00 97.00 123 VAL A CA 1
ATOM 941 C C . VAL A 1 123 ? -13.938 -4.664 -6.497 1.00 97.00 123 VAL A C 1
ATOM 943 O O . VAL A 1 123 ? -13.407 -4.337 -7.559 1.00 97.00 123 VAL A O 1
ATOM 946 N N . LEU A 1 124 ? -13.307 -4.525 -5.327 1.00 96.62 124 LEU A N 1
ATOM 947 C CA . LEU A 1 124 ? -11.941 -3.998 -5.237 1.00 96.62 124 LEU A CA 1
ATOM 948 C C . LEU A 1 124 ? -10.913 -4.933 -5.882 1.00 96.62 124 LEU A C 1
ATOM 950 O O . LEU A 1 124 ? -10.006 -4.464 -6.567 1.00 96.62 124 LEU A O 1
ATOM 954 N N . THR A 1 125 ? -11.086 -6.245 -5.739 1.00 96.25 125 THR A N 1
ATOM 955 C CA . THR A 1 125 ? -10.205 -7.235 -6.371 1.00 96.25 125 THR A CA 1
ATOM 956 C C . THR A 1 125 ? -10.318 -7.182 -7.898 1.00 96.25 125 THR A C 1
ATOM 958 O O . THR A 1 125 ? -9.299 -7.104 -8.590 1.00 96.25 125 THR A O 1
ATOM 961 N N . GLU A 1 126 ? -11.540 -7.128 -8.437 1.00 97.19 126 GLU A N 1
ATOM 962 C CA . GLU A 1 126 ? -11.757 -6.939 -9.877 1.00 97.19 126 GLU A CA 1
ATOM 963 C C . GLU A 1 126 ? -11.242 -5.582 -10.369 1.00 97.19 126 GLU A C 1
ATOM 965 O O . GLU A 1 126 ? -10.705 -5.490 -11.474 1.00 97.19 126 GLU A O 1
ATOM 970 N N . SER A 1 127 ? -11.325 -4.539 -9.538 1.00 96.69 127 SER A N 1
ATOM 971 C CA . SER A 1 127 ? -10.764 -3.221 -9.852 1.00 96.69 127 SER A CA 1
ATOM 972 C C . SER A 1 127 ? -9.243 -3.278 -9.997 1.00 96.69 127 SER A C 1
ATOM 974 O O . SER A 1 127 ? -8.710 -2.766 -10.978 1.00 96.69 127 SER A O 1
ATOM 976 N N . CYS A 1 128 ? -8.533 -3.954 -9.086 1.00 95.44 128 CYS A N 1
ATOM 977 C CA . CYS A 1 128 ? -7.086 -4.161 -9.198 1.00 95.44 128 CYS A CA 1
ATOM 978 C C . CYS A 1 128 ? -6.717 -4.945 -10.465 1.00 95.44 128 CYS A C 1
ATOM 980 O O . CYS A 1 128 ? -5.783 -4.566 -11.177 1.00 95.44 128 CYS A O 1
ATOM 982 N N . ARG A 1 129 ? -7.477 -6.002 -10.786 1.00 95.81 129 ARG A N 1
ATOM 983 C CA . ARG A 1 129 ? -7.284 -6.789 -12.013 1.00 95.81 129 ARG A CA 1
ATOM 984 C C . ARG A 1 129 ? -7.471 -5.930 -13.266 1.00 95.81 129 ARG A C 1
ATOM 986 O O . ARG A 1 129 ? -6.652 -6.000 -14.182 1.00 95.81 129 ARG A O 1
ATOM 993 N N . LEU A 1 130 ? -8.511 -5.098 -13.294 1.00 95.81 130 LEU A N 1
ATOM 994 C CA . LEU A 1 130 ? -8.783 -4.175 -14.393 1.00 95.81 130 LEU A CA 1
ATOM 995 C C . LEU A 1 130 ? -7.695 -3.102 -14.520 1.00 95.81 130 LEU A C 1
ATOM 997 O O . LEU A 1 130 ? -7.230 -2.837 -15.625 1.00 95.81 130 LEU A O 1
ATOM 1001 N N . CYS A 1 131 ? -7.250 -2.505 -13.412 1.00 94.94 131 CYS A N 1
ATOM 1002 C CA . CYS A 1 131 ? -6.149 -1.543 -13.421 1.00 94.94 131 CYS A CA 1
ATOM 1003 C C . CYS A 1 131 ? -4.874 -2.164 -13.995 1.00 94.94 131 CYS A C 1
ATOM 1005 O O . CYS A 1 131 ? -4.255 -1.567 -14.873 1.00 94.94 131 CYS A O 1
ATOM 1007 N N . HIS A 1 132 ? -4.520 -3.377 -13.567 1.00 93.06 132 HIS A N 1
ATOM 1008 C CA . HIS A 1 132 ? -3.387 -4.107 -14.129 1.00 93.06 132 HIS A CA 1
ATOM 1009 C C . HIS A 1 132 ? -3.557 -4.346 -15.638 1.00 93.06 132 HIS A C 1
ATOM 1011 O O . HIS A 1 132 ? -2.627 -4.130 -16.410 1.00 93.06 132 HIS A O 1
ATOM 1017 N N . GLU A 1 133 ? -4.757 -4.720 -16.087 1.00 93.94 133 GLU A N 1
ATOM 1018 C CA . GLU A 1 133 ? -5.048 -4.900 -17.511 1.00 93.94 133 GLU A CA 1
ATOM 1019 C C . GLU A 1 133 ? -4.867 -3.605 -18.317 1.00 93.94 133 GLU A C 1
ATOM 1021 O O . GLU A 1 133 ? -4.200 -3.617 -19.354 1.00 93.94 133 GLU A O 1
ATOM 1026 N N . ILE A 1 134 ? -5.408 -2.485 -17.828 1.00 94.06 134 ILE A N 1
ATOM 1027 C CA . ILE A 1 134 ? -5.268 -1.165 -18.457 1.00 94.06 134 ILE A CA 1
ATOM 1028 C C . ILE A 1 134 ? -3.793 -0.779 -18.558 1.00 94.06 134 ILE A C 1
ATOM 1030 O O . ILE A 1 134 ? -3.357 -0.317 -19.608 1.00 94.06 134 ILE A O 1
ATOM 1034 N N . ILE A 1 135 ? -3.019 -0.995 -17.495 1.00 93.19 135 ILE A N 1
ATOM 1035 C CA . ILE A 1 135 ? -1.599 -0.644 -17.448 1.00 93.19 135 ILE A CA 1
ATOM 1036 C C . ILE A 1 135 ? -0.796 -1.499 -18.433 1.00 93.19 135 ILE A C 1
ATOM 1038 O O . ILE A 1 135 ? -0.094 -0.953 -19.283 1.00 93.19 135 ILE A O 1
ATOM 1042 N N . MET A 1 136 ? -0.934 -2.823 -18.362 1.00 90.94 136 MET A N 1
ATOM 1043 C CA . MET A 1 136 ? -0.072 -3.752 -19.099 1.00 90.94 136 MET A CA 1
ATOM 1044 C C . MET A 1 136 ? -0.473 -3.926 -20.564 1.00 90.94 136 MET A C 1
ATOM 1046 O O . MET A 1 136 ? 0.374 -4.214 -21.405 1.00 90.94 136 MET A O 1
ATOM 1050 N N . LYS A 1 137 ? -1.762 -3.782 -20.892 1.00 92.56 137 LYS A N 1
ATOM 1051 C CA . LYS A 1 137 ? -2.286 -4.010 -22.253 1.00 92.56 137 LYS A CA 1
ATOM 1052 C C . LYS A 1 137 ? -2.786 -2.736 -22.929 1.00 92.56 137 LYS A C 1
ATOM 1054 O O . LYS A 1 137 ? -3.103 -2.765 -24.121 1.00 92.56 137 LYS A O 1
ATOM 1059 N N . GLY A 1 138 ? -2.868 -1.624 -22.200 1.00 93.19 138 GLY A N 1
ATOM 1060 C CA . GLY A 1 138 ? -3.321 -0.341 -22.720 1.00 93.19 138 GLY A CA 1
ATOM 1061 C C . GLY A 1 138 ? -2.478 0.116 -23.902 1.00 93.19 138 GLY A C 1
ATOM 1062 O O . GLY A 1 138 ? -1.250 0.105 -23.861 1.00 93.19 138 GLY A O 1
ATOM 1063 N N . ARG A 1 139 ? -3.143 0.556 -24.976 1.00 92.69 139 ARG A N 1
ATOM 1064 C CA . ARG A 1 139 ? -2.484 0.927 -26.239 1.00 92.69 139 ARG A CA 1
ATOM 1065 C C . ARG A 1 139 ? -1.436 2.041 -26.074 1.00 92.69 139 ARG A C 1
ATOM 1067 O O . ARG A 1 139 ? -0.534 2.115 -26.893 1.00 92.69 139 ARG A O 1
ATOM 1074 N N . GLY A 1 140 ? -1.576 2.890 -25.051 1.00 89.00 140 GLY A N 1
ATOM 1075 C CA . GLY A 1 140 ? -0.643 3.980 -24.744 1.00 89.00 140 GLY A CA 1
ATOM 1076 C C . GLY A 1 140 ? 0.368 3.686 -23.632 1.00 89.00 140 GLY A C 1
ATOM 1077 O O . GLY A 1 140 ? 1.262 4.494 -23.429 1.00 89.00 140 GLY A O 1
ATOM 1078 N N . THR A 1 141 ? 0.235 2.574 -22.905 1.00 89.44 141 THR A N 1
ATOM 1079 C CA . THR A 1 141 ? 1.052 2.278 -21.710 1.00 89.44 141 THR A CA 1
ATOM 1080 C C . THR A 1 141 ? 1.910 1.029 -21.872 1.00 89.44 141 THR A C 1
ATOM 1082 O O . THR A 1 141 ? 3.028 0.998 -21.369 1.00 89.44 141 THR A O 1
ATOM 1085 N N . LYS A 1 142 ? 1.439 0.029 -22.627 1.00 88.44 142 LYS A N 1
ATOM 1086 C CA . LYS A 1 142 ? 2.086 -1.287 -22.772 1.00 88.44 142 LYS A CA 1
ATOM 1087 C C . LYS A 1 142 ? 3.553 -1.244 -23.234 1.00 88.44 142 LYS A C 1
ATOM 1089 O O . LYS A 1 142 ? 4.305 -2.150 -22.911 1.00 88.44 142 LYS A O 1
ATOM 1094 N N . ASP A 1 143 ? 3.939 -0.215 -23.994 1.00 89.31 143 ASP A N 1
ATOM 1095 C CA . ASP A 1 143 ? 5.281 -0.082 -24.582 1.00 89.31 143 ASP A CA 1
ATOM 1096 C C . ASP A 1 143 ? 6.211 0.813 -23.733 1.00 89.31 143 ASP A C 1
ATOM 1098 O O . ASP A 1 143 ? 7.379 0.986 -24.068 1.00 89.31 143 ASP A O 1
ATOM 1102 N N . ILE A 1 144 ? 5.690 1.410 -22.652 1.00 84.56 144 ILE A N 1
ATOM 1103 C CA . ILE A 1 144 ? 6.405 2.357 -21.776 1.00 84.56 144 ILE A CA 1
ATOM 1104 C C . ILE A 1 144 ? 6.636 1.750 -20.386 1.00 84.56 144 ILE A C 1
ATOM 1106 O O . ILE A 1 144 ? 7.605 2.097 -19.715 1.00 84.56 144 ILE A O 1
ATOM 1110 N N . ILE A 1 145 ? 5.758 0.845 -19.943 1.00 81.31 145 ILE A N 1
ATOM 1111 C CA . ILE A 1 145 ? 5.882 0.196 -18.636 1.00 81.31 145 ILE A CA 1
ATOM 1112 C C . ILE A 1 145 ? 6.857 -0.974 -18.719 1.00 81.31 145 ILE A C 1
ATOM 1114 O O . ILE A 1 145 ? 6.680 -1.900 -19.509 1.00 81.31 145 ILE A O 1
ATOM 1118 N N . VAL A 1 146 ? 7.877 -0.932 -17.866 1.00 69.81 146 VAL A N 1
ATOM 1119 C CA . VAL A 1 146 ? 8.913 -1.958 -17.752 1.00 69.81 146 VAL A CA 1
ATOM 1120 C C . VAL A 1 146 ? 8.725 -2.659 -16.406 1.00 69.81 146 VAL A C 1
ATOM 1122 O O . VAL A 1 146 ? 8.758 -2.009 -15.367 1.00 69.81 146 VAL A O 1
ATOM 1125 N N . GLY A 1 147 ? 8.504 -3.975 -16.421 1.00 61.25 147 GLY A N 1
ATOM 1126 C CA . GLY A 1 147 ? 8.300 -4.778 -15.209 1.00 61.25 147 GLY A CA 1
ATOM 1127 C C . GLY A 1 147 ? 6.851 -5.233 -15.023 1.00 61.25 147 GLY A C 1
ATOM 1128 O O . GLY A 1 147 ? 5.951 -4.426 -14.803 1.00 61.25 147 GLY A O 1
ATOM 1129 N N . ALA A 1 148 ? 6.660 -6.548 -15.122 1.00 44.72 148 ALA A N 1
ATOM 1130 C CA . ALA A 1 148 ? 5.492 -7.274 -14.637 1.00 44.72 148 ALA A CA 1
ATOM 1131 C C . ALA A 1 148 ? 5.920 -8.093 -13.418 1.00 44.72 148 ALA A C 1
ATOM 1133 O O . ALA A 1 148 ? 7.030 -8.674 -13.493 1.00 44.72 148 ALA A O 1
#

Foldseek 3Di:
DQDEQVVLCVFQCQDDVVNCVVQDPNHDHLQRVLVVVQAPGKDWDWDQHSYPDDDHGGTGTGIDGHHGNDDPPPPDPNADDDDDDDDDDPDPFAWDWADPDPDPPGDIDTGRCPPVDVVNVVVVVVVVVVVVCCQCVPPVHVVRDDDD

Secondary structure (DSSP, 8-state):
-PPPHHHHHHHHHHH-GGGGGGTGGGPPPHHHHHHHTT-SEEEEEEEE---SSSSTT-EEEEEEEES-SSSS---GGG----------SS-S---EEE-SSS-TTSPPEEE--TT-SHHHHHHHHHHHHHHHHHHHH-TTTTTT----

Radius of gyration: 27.45 Å; chains: 1; bounding box: 73×34×55 Å

pLDDT: mean 79.2, std 15.92, range [44.72, 97.75]